Protein AF-A0A960N2L3-F1 (afdb_monomer_lite)

Structure (mmCIF, N/CA/C/O backbone):
data_AF-A0A960N2L3-F1
#
_entry.id   AF-A0A960N2L3-F1
#
loop_
_atom_site.group_PDB
_atom_site.id
_atom_site.type_symbol
_atom_site.label_atom_id
_atom_site.label_alt_id
_atom_site.label_comp_id
_atom_site.label_asym_id
_atom_site.label_entity_id
_atom_site.label_seq_id
_atom_site.pdbx_PDB_ins_code
_atom_site.Cartn_x
_atom_site.Cartn_y
_atom_site.Cartn_z
_atom_site.occupancy
_atom_site.B_iso_or_equiv
_atom_site.auth_seq_id
_atom_site.auth_comp_id
_atom_site.auth_asym_id
_atom_site.auth_atom_id
_atom_site.pdbx_PDB_model_num
ATOM 1 N N . MET A 1 1 ? -9.067 25.058 83.403 1.00 44.44 1 MET A N 1
ATOM 2 C CA . MET A 1 1 ? -8.833 24.295 82.155 1.00 44.44 1 MET A CA 1
ATOM 3 C C . MET A 1 1 ? -10.196 23.955 81.558 1.00 44.44 1 MET A C 1
ATOM 5 O O . MET A 1 1 ? -10.873 23.090 82.090 1.00 44.44 1 MET A O 1
ATOM 9 N N . ASN A 1 2 ? -10.648 24.703 80.544 1.00 45.66 2 ASN A N 1
ATOM 10 C CA . ASN A 1 2 ? -11.980 24.550 79.936 1.00 45.66 2 ASN A CA 1
ATOM 11 C C . ASN A 1 2 ? -11.912 23.602 78.730 1.00 45.66 2 ASN A C 1
ATOM 13 O O . ASN A 1 2 ? -11.418 23.988 77.672 1.00 45.66 2 ASN A O 1
ATOM 17 N N . GLY A 1 3 ? -12.428 22.381 78.875 1.00 56.81 3 GLY A N 1
ATOM 18 C CA . GLY A 1 3 ? -12.670 21.475 77.752 1.00 56.81 3 GLY A CA 1
ATOM 19 C C . GLY A 1 3 ? -14.010 21.796 77.091 1.00 56.81 3 GLY A C 1
ATOM 20 O O . GLY A 1 3 ? -15.057 21.616 77.708 1.00 56.81 3 GLY A O 1
ATOM 21 N N . LYS A 1 4 ? -13.997 22.280 75.843 1.00 57.94 4 LYS A N 1
ATOM 22 C CA . LYS A 1 4 ? -15.219 22.397 75.030 1.00 57.94 4 LYS A CA 1
ATOM 23 C C . LYS A 1 4 ? -15.670 20.994 74.592 1.00 57.94 4 LYS A C 1
ATOM 25 O O . LYS A 1 4 ? -14.846 20.264 74.039 1.00 57.94 4 LYS A O 1
ATOM 30 N N . PRO A 1 5 ? -16.945 20.610 74.766 1.00 56.00 5 PRO A N 1
ATOM 31 C CA . PRO A 1 5 ? -17.445 19.359 74.216 1.00 56.00 5 PRO A CA 1
ATOM 32 C C . PRO A 1 5 ? -17.548 19.461 72.686 1.00 56.00 5 PRO A C 1
ATOM 34 O O . PRO A 1 5 ? -18.206 20.346 72.140 1.00 56.00 5 PRO A O 1
ATOM 37 N N . SER A 1 6 ? -16.871 18.546 71.994 1.00 63.97 6 SER A N 1
ATOM 38 C CA . SER A 1 6 ? -16.976 18.351 70.546 1.00 63.97 6 SER A CA 1
ATOM 39 C C . SER A 1 6 ? -18.358 17.782 70.214 1.00 63.97 6 SER A C 1
ATOM 41 O O . SER A 1 6 ? -18.659 16.622 70.504 1.00 63.97 6 SER A O 1
ATOM 43 N N . HIS A 1 7 ? -19.223 18.615 69.632 1.00 53.91 7 HIS A N 1
ATOM 44 C CA . HIS A 1 7 ? -20.526 18.196 69.123 1.00 53.91 7 HIS A CA 1
ATOM 45 C C . HIS A 1 7 ? -20.325 17.291 67.902 1.00 53.91 7 HIS A C 1
ATOM 47 O O . HIS A 1 7 ? -20.115 17.751 66.780 1.00 53.91 7 HIS A O 1
ATOM 53 N N . ARG A 1 8 ? -20.403 15.976 68.113 1.00 61.94 8 ARG A N 1
ATOM 54 C CA . ARG A 1 8 ? -20.399 14.984 67.034 1.00 61.94 8 ARG A CA 1
ATOM 55 C C . ARG A 1 8 ? -21.771 15.010 66.349 1.00 61.94 8 ARG A C 1
ATOM 57 O O . ARG A 1 8 ? -22.706 14.345 66.790 1.00 61.94 8 ARG A O 1
ATOM 64 N N . GLN A 1 9 ? -21.912 15.826 65.305 1.00 64.12 9 GLN A N 1
ATOM 65 C CA . GLN A 1 9 ? -23.124 15.868 64.484 1.00 64.12 9 GLN A CA 1
ATOM 66 C C . GLN A 1 9 ? -23.333 14.506 63.808 1.00 64.12 9 GLN A C 1
ATOM 68 O O . GLN A 1 9 ? -22.552 14.087 62.955 1.00 64.12 9 GLN A O 1
ATOM 73 N N . ARG A 1 10 ? -24.391 13.791 64.203 1.00 62.69 10 ARG A N 1
ATOM 74 C CA . ARG A 1 10 ? -24.860 12.602 63.487 1.00 62.69 10 ARG A CA 1
ATOM 75 C C . ARG A 1 10 ? -25.597 13.077 62.235 1.00 62.69 10 ARG A C 1
ATOM 77 O O . ARG A 1 10 ? -26.632 13.727 62.358 1.00 62.69 10 ARG A O 1
ATOM 84 N N . LYS A 1 11 ? -25.066 12.777 61.044 1.00 61.62 11 LYS A N 1
ATOM 85 C CA . LYS A 1 11 ? -25.789 13.010 59.785 1.00 61.62 11 LYS A CA 1
ATOM 86 C C . LYS A 1 11 ? -27.104 12.202 59.821 1.00 61.62 11 LYS A C 1
ATOM 88 O O . LYS A 1 11 ? -27.051 11.013 60.143 1.00 61.62 11 LYS A O 1
ATOM 93 N N . PRO A 1 12 ? -28.272 12.803 59.534 1.00 67.06 12 PRO A N 1
ATOM 94 C CA . PRO A 1 12 ? -29.535 12.072 59.503 1.00 67.06 12 PRO A CA 1
ATOM 95 C C . PRO A 1 12 ? -29.504 11.023 58.381 1.00 67.06 12 PRO A C 1
ATOM 97 O O . PRO A 1 12 ? -28.991 11.290 57.298 1.00 67.06 12 PRO A O 1
ATOM 100 N N . LEU A 1 13 ? -30.067 9.836 58.626 1.00 63.72 13 LEU A N 1
ATOM 101 C CA . LEU A 1 13 ? -30.046 8.681 57.710 1.00 63.72 13 LEU A CA 1
ATOM 102 C C . LEU A 1 13 ? -30.525 9.011 56.279 1.00 63.72 13 LEU A C 1
ATOM 104 O O . LEU A 1 13 ? -29.993 8.471 55.315 1.00 63.72 13 LEU A O 1
ATOM 108 N N . GLY A 1 14 ? -31.464 9.953 56.122 1.00 66.94 14 GLY A N 1
ATOM 109 C CA . GLY A 1 14 ? -31.924 10.424 54.808 1.00 66.94 14 GLY A CA 1
ATOM 110 C C . GLY A 1 14 ? -30.865 11.189 54.000 1.00 66.94 14 GLY A C 1
ATOM 111 O O . GLY A 1 14 ? -30.868 11.135 52.774 1.00 66.94 14 GLY A O 1
ATOM 112 N N . SER A 1 15 ? -29.904 11.837 54.667 1.00 81.44 15 SER A N 1
ATOM 113 C CA . SER A 1 15 ? -28.788 12.527 54.006 1.00 81.44 15 SER A CA 1
ATOM 114 C C . SER A 1 15 ? -27.804 11.549 53.364 1.00 81.44 15 SER A C 1
ATOM 116 O O . SER A 1 15 ? -27.191 11.894 52.360 1.00 81.44 15 SER A O 1
ATOM 118 N N . ILE A 1 16 ? -27.666 10.337 53.913 1.00 86.00 16 ILE A N 1
ATOM 119 C CA . ILE A 1 16 ? -26.765 9.306 53.376 1.00 86.00 16 ILE A CA 1
ATOM 120 C C . ILE A 1 16 ? -27.294 8.786 52.034 1.00 86.00 16 ILE A C 1
ATOM 122 O O . ILE A 1 16 ? -26.525 8.614 51.096 1.00 86.00 16 ILE A O 1
ATOM 126 N N . LEU A 1 17 ? -28.609 8.596 51.903 1.00 84.81 17 LEU A N 1
ATOM 127 C CA . LEU A 1 17 ? -29.240 8.179 50.644 1.00 84.81 17 LEU A CA 1
ATOM 128 C C . LEU A 1 17 ? -29.043 9.211 49.524 1.00 84.81 17 LEU A C 1
ATOM 130 O O . LEU A 1 17 ? -28.747 8.838 48.390 1.00 84.81 17 LEU A O 1
ATOM 134 N N . ILE A 1 18 ? -29.153 10.503 49.839 1.00 89.19 18 ILE A N 1
ATOM 135 C CA . ILE A 1 18 ? -28.917 11.592 48.877 1.00 89.19 18 ILE A CA 1
ATOM 136 C C . ILE A 1 18 ? -27.430 11.663 48.485 1.00 89.19 18 ILE A C 1
ATOM 138 O O . ILE A 1 18 ? -27.089 11.828 47.314 1.00 89.19 18 ILE A O 1
ATOM 142 N N . GLU A 1 19 ? -26.525 11.476 49.446 1.00 89.38 19 GLU A N 1
ATOM 143 C CA . GLU A 1 19 ? -25.078 11.457 49.202 1.00 89.38 19 GLU A CA 1
ATOM 144 C C . GLU A 1 19 ? -24.681 10.265 48.307 1.00 89.38 19 GLU A C 1
ATOM 146 O O . GLU A 1 19 ? -23.960 10.438 47.328 1.00 89.38 19 GLU A O 1
ATOM 151 N N . VAL A 1 20 ? -25.241 9.074 48.545 1.00 92.25 20 VAL A N 1
ATOM 152 C CA . VAL A 1 20 ? -24.979 7.879 47.722 1.00 92.25 20 VAL A CA 1
ATOM 153 C C . VAL A 1 20 ? -25.598 7.991 46.326 1.00 92.25 20 VAL A C 1
ATOM 155 O O . VAL A 1 20 ? -24.950 7.638 45.344 1.00 92.25 20 VAL A O 1
ATOM 158 N N . THR A 1 21 ? -26.825 8.499 46.197 1.00 93.69 21 THR A N 1
ATOM 159 C CA . THR A 1 21 ? -27.469 8.670 44.879 1.00 93.69 21 THR A CA 1
ATOM 160 C C . THR A 1 21 ? -26.784 9.740 44.034 1.00 93.69 21 THR A C 1
ATOM 162 O O . THR A 1 21 ? -26.591 9.527 42.837 1.00 93.69 21 THR A O 1
ATOM 165 N N . SER A 1 22 ? -26.338 10.846 44.639 1.00 93.12 22 SER A N 1
ATOM 166 C CA . SER A 1 22 ? -25.535 11.851 43.931 1.00 93.12 22 SER A CA 1
ATOM 167 C C . SER A 1 22 ? -24.156 11.308 43.534 1.00 93.12 22 SER A C 1
ATOM 169 O O . SER A 1 22 ? -23.739 11.509 42.393 1.00 93.12 22 SER A O 1
ATOM 171 N N . ALA A 1 23 ? -23.494 10.529 44.399 1.00 95.31 23 ALA A N 1
ATOM 172 C CA . ALA A 1 23 ? -22.247 9.840 44.060 1.00 95.31 23 ALA A CA 1
ATOM 173 C C . ALA A 1 23 ? -22.424 8.837 42.903 1.00 95.31 23 ALA A C 1
ATOM 175 O O . ALA A 1 23 ? -21.617 8.826 41.972 1.00 95.31 23 ALA A O 1
ATOM 176 N N . LEU A 1 24 ? -23.497 8.037 42.912 1.00 95.19 24 LEU A N 1
ATOM 177 C CA . LEU A 1 24 ? -23.829 7.111 41.823 1.00 95.19 24 LEU A CA 1
ATO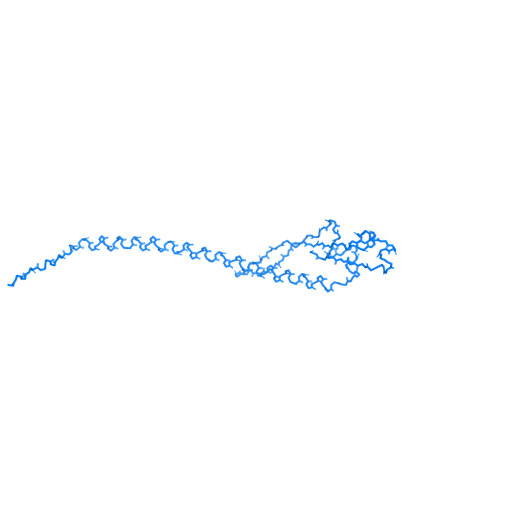M 178 C C . LEU A 1 24 ? -24.124 7.850 40.513 1.00 95.19 24 LEU A C 1
ATOM 180 O O . LEU A 1 24 ? -23.656 7.423 39.459 1.00 95.19 24 LEU A O 1
ATOM 184 N N . GLY A 1 25 ? -24.838 8.978 40.570 1.00 96.00 25 GLY A N 1
ATOM 185 C CA . GLY A 1 25 ? -25.092 9.822 39.401 1.00 96.00 25 GLY A CA 1
ATOM 186 C C . GLY A 1 25 ? -23.799 10.357 38.780 1.00 96.00 25 GLY A C 1
ATOM 187 O O . GLY A 1 25 ? -23.596 10.237 37.571 1.00 96.00 25 GLY A O 1
ATOM 188 N N . VAL A 1 26 ? -22.882 10.871 39.606 1.00 96.31 26 VAL A N 1
ATOM 189 C CA . VAL A 1 26 ? -21.565 11.345 39.147 1.00 96.31 26 VAL A CA 1
ATOM 190 C C . VAL A 1 26 ? -20.746 10.200 38.543 1.00 96.31 26 VAL A C 1
ATOM 192 O O . VAL A 1 26 ? -20.183 10.357 37.458 1.00 96.31 26 VAL A O 1
ATOM 195 N N . LEU A 1 27 ? -20.719 9.030 39.187 1.00 96.69 27 LEU A N 1
ATOM 196 C CA . LEU A 1 27 ? -20.027 7.845 38.669 1.00 96.69 27 LEU A CA 1
ATOM 197 C C . LEU A 1 27 ? -20.596 7.376 37.326 1.00 96.69 27 LEU A C 1
ATOM 199 O O . LEU A 1 27 ? -19.833 6.984 36.441 1.00 96.69 27 LEU A O 1
ATOM 203 N N . MET A 1 28 ? -21.915 7.442 37.142 1.00 96.81 28 MET A N 1
ATOM 204 C CA . MET A 1 28 ? -22.564 7.067 35.887 1.00 96.81 28 MET A CA 1
ATOM 205 C C . MET A 1 28 ? -22.154 8.008 34.750 1.00 96.81 28 MET A C 1
ATOM 207 O O . MET A 1 28 ? -21.769 7.545 33.675 1.00 96.81 28 MET A O 1
ATOM 211 N N . VAL A 1 29 ? -22.150 9.321 35.006 1.00 96.81 29 VAL A N 1
ATOM 212 C CA . VAL A 1 29 ? -21.683 10.322 34.035 1.00 96.81 29 VAL A CA 1
ATOM 213 C C . VAL A 1 29 ? -20.216 10.074 33.673 1.00 96.81 29 VAL A C 1
ATOM 215 O O . VAL A 1 29 ? -19.887 9.983 32.490 1.00 96.81 29 VAL A O 1
ATOM 218 N N . LEU A 1 30 ? -19.343 9.883 34.668 1.00 96.88 30 LEU A N 1
ATOM 219 C CA . LEU A 1 30 ? -17.924 9.579 34.442 1.00 96.88 30 LEU A CA 1
ATOM 220 C C . LEU A 1 30 ? -17.725 8.296 33.625 1.00 96.88 30 LEU A C 1
ATOM 222 O O . LEU A 1 30 ? -16.899 8.267 32.715 1.00 96.88 30 LEU A O 1
ATOM 226 N N . SER A 1 31 ? -18.516 7.258 33.893 1.00 96.38 31 SER A N 1
ATOM 227 C CA . SER A 1 31 ? -18.442 5.983 33.170 1.00 96.38 31 SER A CA 1
ATOM 228 C C . SER A 1 31 ? -18.769 6.148 31.684 1.00 96.38 31 SER A C 1
ATOM 230 O O . SER A 1 31 ? -18.060 5.614 30.830 1.00 96.38 31 SER A O 1
ATOM 232 N N . VAL A 1 32 ? -19.793 6.941 31.351 1.00 96.94 32 VAL A N 1
ATOM 233 C CA . VAL A 1 32 ? -20.143 7.240 29.951 1.00 96.94 32 VAL A CA 1
ATOM 234 C C . VAL A 1 32 ? -19.025 8.026 29.259 1.00 96.94 32 VAL A C 1
ATOM 236 O O . VAL A 1 32 ? -18.678 7.725 28.113 1.00 96.94 32 VAL A O 1
ATOM 239 N N . TYR A 1 33 ? -18.411 8.988 29.955 1.00 97.25 33 TYR A N 1
ATOM 240 C CA . TYR A 1 33 ? -17.259 9.725 29.426 1.00 97.25 33 TYR A CA 1
ATOM 241 C C . TYR A 1 33 ? -16.060 8.811 29.153 1.00 97.25 33 TYR A C 1
ATOM 243 O O . TYR A 1 33 ? -15.463 8.897 28.075 1.00 97.25 33 TYR A O 1
ATOM 251 N N . PHE A 1 34 ? -15.732 7.902 30.075 1.00 96.25 34 PHE A N 1
ATOM 252 C CA . PHE A 1 34 ? -14.656 6.935 29.862 1.00 96.25 34 PHE A CA 1
ATOM 253 C C . PHE A 1 34 ? -14.954 5.981 28.710 1.00 96.25 34 PHE A C 1
ATOM 255 O O . PHE A 1 34 ? -14.064 5.724 27.902 1.00 96.25 34 PHE A O 1
ATOM 262 N N . MET A 1 35 ? -16.197 5.520 28.566 1.00 95.50 35 MET A N 1
ATOM 263 C CA . MET A 1 35 ? -16.579 4.664 27.444 1.00 95.50 35 MET A CA 1
ATOM 264 C C . MET A 1 35 ? -16.417 5.382 26.100 1.00 95.50 35 MET A C 1
ATOM 266 O O . MET A 1 35 ? -15.817 4.833 25.176 1.00 95.50 35 MET A O 1
ATOM 270 N N . LYS A 1 36 ? -16.865 6.640 25.997 1.00 94.44 36 LYS A N 1
ATOM 271 C CA . LYS A 1 36 ? -16.669 7.452 24.786 1.00 94.44 36 LYS A CA 1
ATOM 272 C C . LYS A 1 36 ? -15.181 7.665 24.475 1.00 94.44 36 LYS A C 1
ATOM 274 O O . LYS A 1 36 ? -14.770 7.568 23.315 1.00 94.44 36 LYS A O 1
ATOM 279 N N . SER A 1 37 ? -14.375 7.928 25.503 1.00 92.56 37 SER A N 1
ATOM 280 C CA . SER A 1 37 ? -12.920 8.055 25.368 1.00 92.56 37 SER A CA 1
ATOM 281 C C . SER A 1 37 ? -12.289 6.755 24.854 1.00 92.56 37 SER A C 1
ATOM 283 O O . SER A 1 37 ? -11.578 6.768 23.850 1.00 92.56 37 SER A O 1
ATOM 285 N N . ALA A 1 38 ? -12.641 5.612 25.448 1.00 92.94 38 ALA A N 1
ATOM 286 C CA . ALA A 1 38 ? -12.149 4.299 25.038 1.00 92.94 38 ALA A CA 1
ATOM 287 C C . ALA A 1 38 ? -12.481 3.984 23.569 1.00 92.94 38 ALA A C 1
ATOM 289 O O . ALA A 1 38 ? -11.600 3.576 22.813 1.00 92.94 38 ALA A O 1
ATOM 290 N N . MET A 1 39 ? -13.714 4.257 23.125 1.00 90.31 39 MET A N 1
ATOM 291 C CA . MET A 1 39 ? -14.109 4.074 21.720 1.00 90.31 39 MET A CA 1
ATOM 292 C C . MET A 1 39 ? -13.282 4.943 20.764 1.00 90.31 39 MET A C 1
ATOM 294 O O . MET A 1 39 ? -12.926 4.503 19.668 1.00 90.31 39 MET A O 1
ATOM 298 N N . THR A 1 40 ? -12.946 6.164 21.186 1.00 89.56 40 THR A N 1
ATOM 299 C CA . THR A 1 40 ? -12.120 7.084 20.397 1.00 89.56 40 THR A CA 1
ATOM 300 C C . THR A 1 40 ? -10.699 6.538 20.249 1.00 89.56 40 THR A C 1
ATOM 302 O O . THR A 1 40 ? -10.177 6.492 19.135 1.00 89.56 40 THR A O 1
ATOM 305 N N . VAL A 1 41 ? -10.105 6.015 21.325 1.00 86.94 41 VAL A N 1
ATOM 306 C CA . VAL A 1 41 ? -8.779 5.370 21.281 1.00 86.94 41 VAL A CA 1
ATOM 307 C C . VAL A 1 41 ? -8.780 4.155 20.345 1.00 86.94 41 VAL A C 1
ATOM 309 O O . VAL A 1 41 ? -7.894 4.029 19.498 1.00 86.94 41 VAL A O 1
ATOM 312 N N . THR A 1 42 ? -9.804 3.299 20.413 1.00 84.75 42 THR A N 1
ATOM 313 C CA . THR A 1 42 ? -9.933 2.145 19.505 1.00 84.75 42 THR A CA 1
ATOM 314 C C . THR A 1 42 ? -10.062 2.565 18.038 1.00 84.75 42 THR A C 1
ATOM 316 O O . THR A 1 42 ? -9.558 1.874 17.152 1.00 84.75 42 THR A O 1
ATOM 319 N N . SER A 1 43 ? -10.706 3.700 17.747 1.00 79.62 43 SER A N 1
ATOM 320 C CA . SER A 1 43 ? -10.796 4.203 16.370 1.00 79.62 43 SER A CA 1
ATOM 321 C C . SER A 1 43 ? -9.425 4.590 15.794 1.00 79.62 43 SER A C 1
ATOM 323 O O . SER A 1 43 ? -9.155 4.281 14.633 1.00 79.62 43 SER A O 1
ATOM 325 N N . GLY A 1 44 ? -8.526 5.146 16.617 1.00 78.44 44 GLY A N 1
ATOM 326 C CA . GLY A 1 44 ? -7.149 5.454 16.216 1.00 78.44 44 GLY A CA 1
ATOM 327 C C . GLY A 1 44 ? -6.354 4.201 15.843 1.00 78.44 44 GLY A C 1
ATOM 328 O O . GLY A 1 44 ? -5.662 4.181 14.828 1.00 78.44 44 GLY A O 1
ATOM 329 N N . GLN A 1 45 ? -6.540 3.108 16.587 1.00 84.19 45 GLN A N 1
ATOM 330 C CA . GLN A 1 45 ? -5.880 1.830 16.294 1.00 84.19 45 GLN A CA 1
ATOM 331 C C . GLN A 1 45 ? -6.294 1.246 14.934 1.00 84.19 45 GLN A C 1
ATOM 333 O O . GLN A 1 45 ? -5.470 0.640 14.250 1.00 84.19 45 GLN A O 1
ATOM 338 N N . ARG A 1 46 ? -7.547 1.452 14.497 1.00 84.44 46 ARG A N 1
ATOM 339 C CA . ARG A 1 46 ? -8.011 0.984 13.175 1.00 84.44 46 ARG A CA 1
ATOM 340 C C . ARG A 1 46 ? -7.261 1.661 12.034 1.00 84.44 46 ARG A C 1
ATOM 342 O O . ARG A 1 46 ? -6.919 0.991 11.063 1.00 84.44 46 ARG A O 1
ATOM 349 N N . TRP A 1 47 ? -7.000 2.961 12.158 1.00 88.19 47 TRP A N 1
ATOM 350 C CA . TRP A 1 47 ? -6.235 3.703 11.15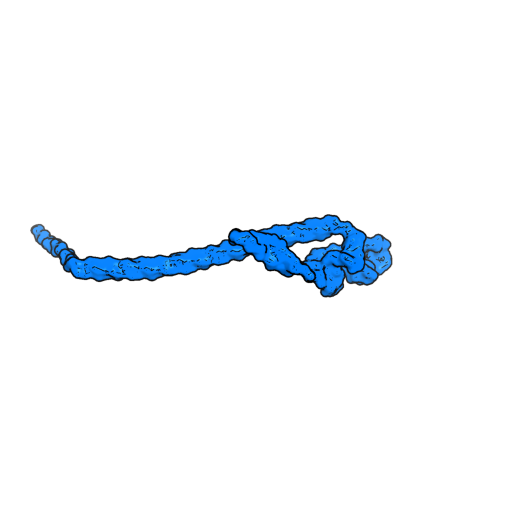8 1.00 88.19 47 TRP A CA 1
ATOM 351 C C . TRP A 1 47 ? -4.809 3.166 11.038 1.00 88.19 47 TRP A C 1
ATOM 353 O O . TRP A 1 47 ? -4.352 2.889 9.934 1.00 88.19 47 TRP A O 1
ATOM 363 N N . THR A 1 48 ? -4.144 2.916 12.167 1.00 90.88 48 THR A N 1
ATOM 364 C CA . THR A 1 48 ? -2.789 2.347 12.178 1.00 90.88 48 THR A CA 1
ATOM 365 C C . THR A 1 48 ? -2.721 0.988 11.477 1.00 90.88 48 THR A C 1
ATOM 367 O O . THR A 1 48 ? -1.767 0.729 10.748 1.00 90.88 48 THR A O 1
ATOM 370 N N . VAL A 1 49 ? -3.737 0.132 11.638 1.00 90.19 49 VAL A N 1
ATOM 371 C CA . VAL A 1 49 ? -3.801 -1.167 10.941 1.00 90.19 49 VAL A CA 1
ATOM 372 C C . VAL A 1 49 ? -3.913 -0.979 9.427 1.00 90.19 49 VAL A C 1
ATOM 374 O O . VAL A 1 49 ? -3.156 -1.592 8.679 1.00 90.19 49 VAL A O 1
ATOM 377 N N . VAL A 1 50 ? -4.822 -0.113 8.971 1.00 91.62 50 VAL A N 1
ATOM 378 C CA . VAL A 1 50 ? -4.993 0.191 7.538 1.00 91.62 50 VAL A CA 1
ATOM 379 C C . VAL A 1 50 ? -3.712 0.775 6.947 1.00 91.62 50 VAL A C 1
ATOM 381 O O . VAL A 1 50 ? -3.291 0.365 5.866 1.00 91.62 50 VAL A O 1
ATOM 384 N N . GLN A 1 51 ? -3.075 1.694 7.670 1.00 93.25 51 GLN A N 1
ATOM 385 C CA . GLN A 1 51 ? -1.824 2.310 7.255 1.00 93.25 51 GLN A CA 1
ATOM 386 C C . GLN A 1 51 ? -0.711 1.266 7.124 1.00 93.25 51 GLN A C 1
ATOM 388 O O . GLN A 1 51 ? -0.108 1.160 6.064 1.00 93.25 51 GLN A O 1
ATOM 393 N N . SER A 1 52 ? -0.506 0.423 8.140 1.00 94.00 52 SER A N 1
ATOM 394 C CA . SER A 1 52 ? 0.517 -0.628 8.096 1.00 94.00 52 SER A CA 1
ATOM 395 C C . SER A 1 52 ? 0.298 -1.623 6.949 1.00 94.00 52 SER A C 1
ATOM 397 O O . SER A 1 52 ? 1.265 -2.030 6.308 1.00 94.00 52 SER A O 1
ATOM 399 N N . MET A 1 53 ? -0.955 -1.994 6.658 1.00 94.00 53 MET A N 1
ATOM 400 C CA . MET A 1 53 ? -1.278 -2.854 5.512 1.00 94.00 53 MET A CA 1
ATOM 401 C C . MET A 1 53 ? -0.990 -2.159 4.179 1.00 94.00 53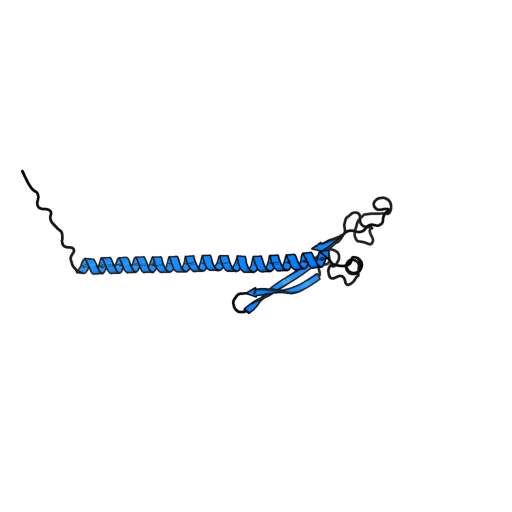 MET A C 1
ATOM 403 O O . MET A 1 53 ? -0.440 -2.775 3.270 1.00 94.00 53 MET A O 1
ATOM 407 N N . THR A 1 54 ? -1.329 -0.873 4.073 1.00 94.50 54 THR A N 1
ATOM 408 C CA . THR A 1 54 ? -1.059 -0.069 2.875 1.00 94.50 54 THR A CA 1
ATOM 409 C C . THR A 1 54 ? 0.443 0.061 2.638 1.00 94.50 54 THR A C 1
ATOM 411 O O . THR A 1 54 ? 0.900 -0.175 1.525 1.00 94.50 54 THR A O 1
ATOM 414 N N . ASP A 1 55 ? 1.226 0.345 3.677 1.00 95.06 55 ASP A N 1
ATOM 415 C CA . ASP A 1 55 ? 2.684 0.467 3.578 1.00 95.06 55 ASP A CA 1
ATOM 416 C C . ASP A 1 55 ? 3.340 -0.867 3.182 1.00 95.06 55 ASP A C 1
ATOM 418 O O . ASP A 1 55 ? 4.251 -0.904 2.347 1.00 95.06 55 ASP A O 1
ATOM 422 N N . ALA A 1 56 ? 2.846 -1.987 3.721 1.00 94.31 56 ALA A N 1
ATOM 423 C CA . ALA A 1 56 ? 3.296 -3.321 3.329 1.00 94.31 56 ALA A CA 1
ATOM 424 C C . ALA A 1 56 ? 2.987 -3.616 1.851 1.00 94.31 56 ALA A C 1
ATOM 426 O O . ALA A 1 56 ? 3.859 -4.093 1.120 1.00 94.31 56 ALA A O 1
ATOM 427 N N . PHE A 1 57 ? 1.780 -3.274 1.392 1.00 94.50 57 PHE A N 1
ATOM 428 C CA . PHE A 1 57 ? 1.389 -3.416 -0.009 1.00 94.50 57 PHE A CA 1
ATOM 429 C C . PHE A 1 57 ? 2.250 -2.539 -0.930 1.00 94.50 57 PHE A C 1
ATOM 431 O O . PHE A 1 57 ? 2.774 -3.018 -1.933 1.00 94.50 57 PHE A O 1
ATOM 438 N N . MET A 1 58 ? 2.484 -1.276 -0.564 1.00 93.44 58 MET A N 1
ATOM 439 C CA . MET A 1 58 ? 3.348 -0.374 -1.336 1.00 93.44 58 MET A CA 1
ATOM 440 C C . MET A 1 58 ? 4.798 -0.867 -1.394 1.00 93.44 58 MET A C 1
ATOM 442 O O . MET A 1 58 ? 5.465 -0.715 -2.417 1.00 93.44 58 MET A O 1
ATOM 446 N N . THR A 1 59 ? 5.284 -1.512 -0.332 1.00 94.88 59 THR A N 1
ATOM 447 C CA . THR A 1 59 ? 6.609 -2.152 -0.324 1.00 94.88 59 THR A CA 1
ATOM 448 C C . THR A 1 59 ? 6.668 -3.314 -1.318 1.00 94.88 59 THR A C 1
ATOM 450 O O . THR A 1 59 ? 7.647 -3.448 -2.056 1.00 94.88 59 THR A O 1
ATOM 453 N N . GLN A 1 60 ? 5.614 -4.132 -1.387 1.00 93.19 60 GLN A N 1
ATOM 454 C CA . GLN A 1 60 ? 5.506 -5.202 -2.378 1.00 93.19 60 GLN A CA 1
ATOM 455 C C . GLN A 1 60 ? 5.477 -4.648 -3.811 1.00 93.19 60 GLN A C 1
ATOM 457 O O . GLN A 1 60 ? 6.190 -5.161 -4.674 1.00 93.19 60 GLN A O 1
ATOM 462 N N . GLU A 1 61 ? 4.711 -3.585 -4.058 1.00 93.06 61 GLU A N 1
ATOM 463 C CA . GLU A 1 61 ? 4.654 -2.912 -5.362 1.00 93.06 61 GLU A CA 1
ATOM 464 C C . GLU A 1 61 ? 6.005 -2.308 -5.764 1.00 93.06 61 GLU A C 1
ATOM 466 O O . GLU A 1 61 ? 6.444 -2.472 -6.903 1.00 93.06 61 GLU A O 1
ATOM 471 N N . SER A 1 62 ? 6.724 -1.688 -4.824 1.00 92.50 62 SER A N 1
ATOM 472 C CA . SER A 1 62 ? 8.078 -1.182 -5.073 1.00 92.50 62 SER A CA 1
ATOM 473 C C . SER A 1 62 ? 9.052 -2.313 -5.423 1.00 92.50 62 SER A C 1
ATOM 475 O O . SER A 1 62 ? 9.836 -2.195 -6.368 1.00 92.50 62 SER A O 1
ATOM 477 N N . ALA A 1 63 ? 8.975 -3.446 -4.720 1.00 92.69 63 ALA A N 1
ATOM 478 C CA . ALA A 1 63 ? 9.791 -4.617 -5.026 1.00 92.69 63 ALA A CA 1
ATOM 479 C C . ALA A 1 63 ? 9.463 -5.218 -6.405 1.00 92.69 63 ALA A C 1
ATOM 481 O O . ALA A 1 63 ? 10.377 -5.678 -7.092 1.00 92.69 63 ALA A O 1
ATOM 482 N N . LEU A 1 64 ? 8.192 -5.196 -6.821 1.00 91.19 64 LEU A N 1
ATOM 483 C CA . LEU A 1 64 ? 7.773 -5.604 -8.164 1.00 91.19 64 LEU A CA 1
ATOM 484 C C . LEU A 1 64 ? 8.364 -4.666 -9.219 1.00 91.19 64 LEU A C 1
ATOM 486 O O . LEU A 1 64 ? 8.966 -5.146 -10.177 1.00 91.19 64 LEU A O 1
ATOM 490 N N . GLY A 1 65 ? 8.264 -3.350 -9.014 1.00 90.19 65 GLY A N 1
ATOM 491 C CA . GLY A 1 65 ? 8.846 -2.355 -9.916 1.00 90.19 65 GLY A CA 1
ATOM 492 C C . GLY A 1 65 ? 10.359 -2.523 -10.088 1.00 90.19 65 GLY A C 1
ATOM 493 O O . GLY A 1 65 ? 10.854 -2.513 -11.210 1.00 90.19 65 GLY A O 1
ATOM 494 N N . ASN A 1 66 ? 11.090 -2.774 -8.997 1.00 89.62 66 ASN A N 1
ATOM 495 C CA . ASN A 1 66 ? 12.549 -2.953 -9.027 1.00 89.62 66 ASN A CA 1
ATOM 496 C C . ASN A 1 66 ? 13.011 -4.250 -9.710 1.00 89.62 66 ASN A C 1
ATOM 498 O O . ASN A 1 66 ? 14.171 -4.357 -10.100 1.00 89.62 66 ASN A O 1
ATOM 502 N N . ARG A 1 67 ? 12.138 -5.257 -9.807 1.00 90.12 67 ARG A N 1
ATOM 503 C CA . ARG A 1 67 ? 12.439 -6.547 -10.449 1.00 90.12 67 ARG A CA 1
ATOM 504 C C . ARG A 1 67 ? 11.915 -6.636 -11.876 1.00 90.12 67 ARG A C 1
ATOM 506 O O . ARG A 1 67 ? 12.157 -7.648 -12.531 1.00 90.12 67 ARG A O 1
ATOM 513 N N . LEU A 1 68 ? 11.179 -5.628 -12.339 1.00 90.12 68 LEU A N 1
ATOM 514 C CA . LEU A 1 68 ? 10.588 -5.638 -13.665 1.00 90.12 68 LEU A CA 1
ATOM 515 C C . LEU A 1 68 ? 11.702 -5.589 -14.725 1.00 90.12 68 LEU A C 1
ATOM 517 O O . LEU A 1 68 ? 12.522 -4.666 -14.692 1.00 90.12 68 LEU A O 1
ATOM 521 N N . PRO A 1 69 ? 11.752 -6.549 -15.666 1.00 90.06 69 PRO A N 1
ATOM 522 C CA . PRO A 1 69 ? 12.692 -6.494 -16.774 1.00 90.06 69 PRO A CA 1
ATOM 523 C C . PRO A 1 69 ? 12.517 -5.211 -17.585 1.00 90.06 69 PRO A C 1
ATOM 525 O O . PRO A 1 69 ? 11.402 -4.726 -17.790 1.00 90.06 69 PRO A O 1
ATOM 528 N N . LEU A 1 70 ? 13.628 -4.672 -18.086 1.00 87.06 70 LEU A N 1
ATOM 529 C CA . LEU A 1 70 ? 13.602 -3.422 -18.840 1.00 87.06 70 LEU A CA 1
ATOM 530 C C . LEU A 1 70 ? 12.768 -3.542 -20.126 1.00 87.06 70 LEU A C 1
ATOM 532 O O . LEU A 1 70 ? 12.081 -2.594 -20.496 1.00 87.06 70 LEU A O 1
ATOM 536 N N . ASP A 1 71 ? 12.775 -4.707 -20.771 1.00 87.88 71 ASP A N 1
ATOM 537 C CA . ASP A 1 71 ? 11.998 -4.959 -21.989 1.00 87.88 71 ASP A CA 1
ATOM 538 C C . ASP A 1 71 ? 10.485 -4.922 -21.718 1.00 87.88 71 ASP A C 1
ATOM 540 O O . ASP A 1 71 ? 9.733 -4.276 -22.453 1.00 87.88 71 ASP A O 1
ATOM 544 N N . ASP A 1 72 ? 10.043 -5.507 -20.600 1.00 89.62 72 ASP A N 1
ATOM 545 C CA . ASP A 1 72 ? 8.647 -5.449 -20.151 1.00 89.62 72 ASP A CA 1
ATOM 546 C C . ASP A 1 72 ? 8.245 -4.022 -19.768 1.00 89.62 72 ASP A C 1
ATOM 548 O O . ASP A 1 72 ? 7.116 -3.585 -20.031 1.00 89.62 72 ASP A O 1
ATOM 552 N N . LEU A 1 73 ? 9.179 -3.265 -19.183 1.00 87.88 73 LEU A N 1
ATOM 553 C CA . LEU A 1 73 ? 8.972 -1.858 -18.872 1.00 87.88 73 LEU A CA 1
ATOM 554 C C . LEU A 1 73 ? 8.814 -1.018 -20.144 1.00 87.88 73 LEU A C 1
ATOM 556 O O . LEU A 1 73 ? 7.950 -0.143 -20.177 1.00 87.88 73 LEU A O 1
ATOM 560 N N . LYS A 1 74 ? 9.612 -1.262 -21.189 1.00 86.56 74 LYS A N 1
ATOM 561 C CA . LYS A 1 74 ? 9.537 -0.539 -22.473 1.00 86.56 74 LYS A CA 1
ATOM 562 C C . LYS A 1 74 ? 8.351 -0.964 -23.338 1.00 86.56 74 LYS A C 1
ATOM 564 O O . LYS A 1 74 ? 7.927 -0.184 -24.189 1.00 86.56 74 LYS A O 1
ATOM 569 N N . SER A 1 75 ? 7.810 -2.161 -23.119 1.00 86.19 75 SER A N 1
ATOM 570 C CA . SER A 1 75 ? 6.697 -2.689 -23.908 1.00 86.19 75 SER A CA 1
ATOM 571 C C . SER A 1 75 ? 5.466 -1.768 -23.893 1.00 86.19 75 SER A C 1
ATOM 573 O O . SER A 1 75 ? 5.162 -1.099 -22.902 1.00 86.19 75 SER A O 1
ATOM 575 N N . ALA A 1 76 ? 4.706 -1.766 -24.993 1.00 81.44 76 ALA A N 1
ATOM 576 C CA . ALA A 1 76 ? 3.459 -1.001 -25.096 1.00 81.44 76 ALA A CA 1
ATOM 577 C C . ALA A 1 76 ? 2.382 -1.468 -24.094 1.00 81.44 76 ALA A C 1
ATOM 579 O O . ALA A 1 76 ? 1.518 -0.685 -23.711 1.00 81.44 76 ALA A O 1
ATOM 580 N N . ASN A 1 77 ? 2.468 -2.725 -23.642 1.00 84.25 77 ASN A N 1
ATOM 581 C CA . ASN A 1 77 ? 1.559 -3.341 -22.673 1.00 84.25 77 ASN A CA 1
ATOM 582 C C . ASN A 1 77 ? 2.132 -3.342 -21.246 1.00 84.25 77 ASN A C 1
ATOM 584 O O . ASN A 1 77 ? 1.720 -4.153 -20.416 1.00 84.25 77 ASN A O 1
ATOM 588 N N . SER A 1 78 ? 3.100 -2.468 -20.958 1.00 87.19 78 SER A N 1
ATOM 589 C CA . SER A 1 78 ? 3.708 -2.401 -19.634 1.00 87.19 78 SER A CA 1
ATOM 590 C C . SER A 1 78 ? 2.665 -2.121 -18.551 1.00 87.19 78 SER A C 1
ATOM 592 O O . SER A 1 78 ? 1.764 -1.297 -18.718 1.00 87.19 78 SER A O 1
ATOM 594 N N . LEU A 1 79 ? 2.842 -2.753 -17.388 1.00 88.69 79 LEU A N 1
ATOM 595 C CA . LEU A 1 79 ? 2.050 -2.468 -16.186 1.00 88.69 79 LEU A CA 1
ATOM 596 C C . LEU A 1 79 ? 2.179 -1.003 -15.735 1.00 88.69 79 LEU A C 1
ATOM 598 O O . LEU A 1 79 ? 1.294 -0.499 -15.039 1.00 88.69 79 LEU A O 1
ATOM 602 N N . PHE A 1 80 ? 3.269 -0.339 -16.136 1.00 91.81 80 PHE A N 1
ATOM 603 C CA . PHE A 1 80 ? 3.563 1.062 -15.862 1.00 91.81 80 PHE A CA 1
ATOM 604 C C . PHE A 1 80 ? 3.484 1.875 -17.165 1.00 91.81 80 PHE A C 1
ATOM 606 O O . PHE A 1 80 ? 4.461 1.942 -17.918 1.00 91.81 80 PHE A O 1
ATOM 613 N N . PRO A 1 81 ? 2.337 2.505 -17.467 1.00 90.44 81 PRO A N 1
ATOM 614 C CA . PRO A 1 81 ? 2.216 3.366 -18.638 1.00 90.44 81 PRO A CA 1
ATOM 615 C C . PRO A 1 81 ? 3.043 4.645 -18.477 1.00 90.44 81 PRO A C 1
ATOM 617 O O . PRO A 1 81 ? 3.217 5.145 -17.367 1.00 90.44 81 PRO A O 1
ATOM 620 N N . THR A 1 82 ? 3.547 5.188 -19.589 1.00 89.12 82 THR A N 1
ATOM 621 C CA . THR A 1 82 ? 4.300 6.452 -19.589 1.00 89.12 82 THR A CA 1
ATOM 622 C C . THR A 1 82 ? 3.384 7.624 -19.238 1.00 89.12 82 THR A C 1
ATOM 624 O O . THR A 1 82 ? 2.332 7.792 -19.859 1.00 89.12 82 THR A O 1
ATOM 627 N N . TYR A 1 83 ? 3.795 8.452 -18.277 1.00 88.00 83 TYR A N 1
ATOM 628 C CA . TYR A 1 83 ? 3.109 9.695 -17.921 1.00 88.00 83 TYR A CA 1
ATOM 629 C C . TYR A 1 83 ? 2.853 10.561 -19.175 1.00 88.00 83 TYR A C 1
ATOM 631 O O . TYR A 1 83 ? 3.744 10.665 -20.020 1.00 88.00 83 TYR A O 1
ATOM 639 N N . PRO A 1 84 ? 1.668 11.188 -19.332 1.00 88.75 84 PRO A N 1
ATOM 640 C CA . PRO A 1 84 ? 0.600 11.385 -18.342 1.00 88.75 84 PRO A CA 1
ATOM 641 C C . PRO A 1 84 ? -0.376 10.215 -18.163 1.00 88.75 84 PRO A C 1
ATOM 643 O O . PRO A 1 84 ? -1.310 10.325 -17.368 1.00 88.75 84 PRO A O 1
ATOM 646 N N . ASN A 1 85 ? -0.189 9.097 -18.867 1.00 90.00 85 ASN A N 1
ATOM 647 C CA . ASN A 1 85 ? -1.087 7.956 -18.733 1.00 90.00 85 ASN A CA 1
ATOM 648 C C . ASN A 1 85 ? -0.869 7.228 -17.398 1.00 90.00 85 ASN A C 1
ATOM 650 O O . ASN A 1 85 ? 0.255 7.090 -16.907 1.00 90.00 85 ASN A O 1
ATOM 654 N N . VAL A 1 86 ? -1.970 6.736 -16.824 1.00 92.38 86 VAL A N 1
ATOM 655 C CA . VAL A 1 86 ? -1.996 6.038 -15.534 1.00 92.38 86 VAL A CA 1
ATOM 656 C C . VAL A 1 86 ? -2.837 4.775 -15.661 1.00 92.38 86 VAL A C 1
ATOM 658 O O . VAL A 1 86 ? -3.976 4.820 -16.125 1.00 92.38 86 VAL A O 1
ATOM 661 N N . SER A 1 87 ? -2.287 3.651 -15.210 1.00 93.38 87 SER A N 1
ATOM 662 C CA . SER A 1 87 ? -3.012 2.385 -15.084 1.00 93.38 87 SER A CA 1
ATOM 663 C C . SER A 1 87 ? -3.715 2.362 -13.732 1.00 93.38 87 SER A C 1
ATOM 665 O O . SER A 1 87 ? -3.102 2.734 -12.733 1.00 93.38 87 SER A O 1
ATOM 667 N N . SER A 1 88 ? -4.992 1.975 -13.687 1.00 94.38 88 SER A N 1
ATOM 668 C CA . SER A 1 88 ? -5.775 1.888 -12.447 1.00 94.38 88 SER A CA 1
ATOM 669 C C . SER A 1 88 ? -6.381 0.498 -12.288 1.00 94.38 88 SER A C 1
ATOM 671 O O . SER A 1 88 ? -7.062 0.019 -13.192 1.00 94.38 88 SER A O 1
ATOM 673 N N . ALA A 1 89 ? -6.169 -0.127 -11.131 1.00 93.62 89 ALA A N 1
ATOM 674 C CA . ALA A 1 89 ? -6.711 -1.445 -10.811 1.00 93.62 89 ALA A CA 1
ATOM 675 C C . ALA A 1 89 ? -7.250 -1.489 -9.376 1.00 93.62 89 ALA A C 1
ATOM 677 O O . ALA A 1 89 ? -6.643 -0.941 -8.456 1.00 93.62 89 ALA A O 1
ATOM 678 N N . ALA A 1 90 ? -8.385 -2.158 -9.174 1.00 95.00 90 ALA A N 1
ATOM 679 C CA . ALA A 1 90 ? -8.881 -2.463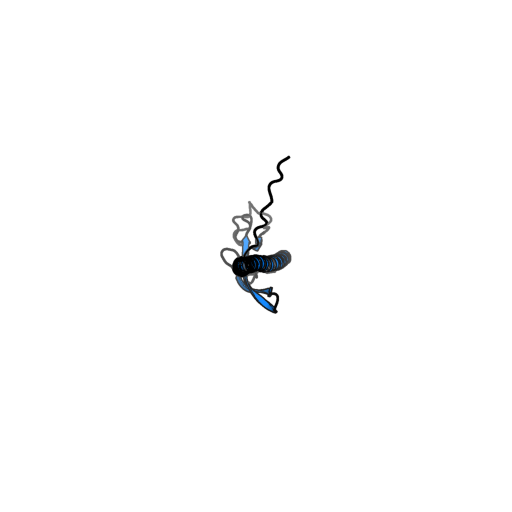 -7.837 1.00 95.00 90 ALA A CA 1
ATOM 680 C C . ALA A 1 90 ? -8.099 -3.654 -7.269 1.00 95.00 90 ALA A C 1
ATOM 682 O O . ALA A 1 90 ? -8.025 -4.703 -7.909 1.00 95.00 90 ALA A O 1
ATOM 683 N N . VAL A 1 91 ? -7.518 -3.491 -6.082 1.00 94.06 91 VAL A N 1
ATOM 684 C CA . VAL A 1 91 ? -6.654 -4.495 -5.446 1.00 94.06 91 VAL A CA 1
ATOM 685 C C . VAL A 1 91 ? -7.068 -4.737 -4.001 1.00 94.06 91 VAL A C 1
ATOM 687 O O . VAL A 1 91 ? -7.566 -3.838 -3.323 1.00 94.06 91 VAL A O 1
ATOM 690 N N . GLU A 1 92 ? -6.858 -5.958 -3.522 1.00 95.00 92 GLU A N 1
ATOM 691 C CA . GLU A 1 92 ? -6.978 -6.280 -2.103 1.00 95.00 92 GLU A CA 1
ATOM 692 C C . GLU A 1 92 ? -5.654 -5.936 -1.408 1.00 95.00 92 GLU A C 1
ATOM 694 O O . GLU A 1 92 ? -4.626 -6.547 -1.688 1.00 95.00 92 GLU A O 1
ATOM 699 N N . ILE A 1 93 ? -5.679 -4.943 -0.515 1.00 93.88 93 ILE A N 1
ATOM 700 C CA . ILE A 1 93 ? -4.505 -4.506 0.260 1.00 93.88 93 ILE A CA 1
ATOM 701 C C . ILE A 1 93 ? -4.237 -5.496 1.402 1.00 93.88 93 ILE A C 1
ATOM 703 O O . ILE A 1 93 ? -3.094 -5.772 1.758 1.00 93.88 93 ILE A O 1
ATOM 707 N N . GLY A 1 94 ? -5.302 -6.031 2.000 1.00 90.50 94 GLY A N 1
ATOM 708 C CA . GLY A 1 94 ? -5.211 -6.959 3.120 1.00 90.50 94 GLY A CA 1
ATOM 709 C C . GLY A 1 94 ? -6.576 -7.314 3.694 1.00 90.50 94 GLY A C 1
ATOM 710 O O . GLY A 1 94 ? -7.610 -7.011 3.104 1.00 90.50 94 GLY A O 1
ATOM 711 N N . LYS A 1 95 ? -6.591 -7.941 4.873 1.00 91.50 95 LYS A N 1
ATOM 712 C CA . LYS A 1 95 ? -7.823 -8.325 5.579 1.00 91.50 95 LYS A CA 1
ATOM 713 C C . LYS A 1 95 ? -7.833 -7.750 6.985 1.00 91.50 95 LYS A C 1
ATOM 715 O O . LYS A 1 95 ? -6.890 -7.941 7.748 1.00 91.50 95 LYS A O 1
ATOM 720 N N . LEU A 1 96 ? -8.920 -7.073 7.338 1.00 87.50 96 LEU A N 1
ATOM 721 C CA . LEU A 1 96 ? -9.144 -6.572 8.689 1.00 87.50 96 LEU A CA 1
ATOM 722 C C . LEU A 1 96 ? -9.420 -7.733 9.662 1.00 87.50 96 LEU A C 1
ATOM 724 O O . LEU A 1 96 ? -9.910 -8.790 9.243 1.00 87.50 96 LEU A O 1
ATOM 728 N N . PRO A 1 97 ? -9.192 -7.535 10.975 1.00 80.94 97 PRO A N 1
ATOM 729 C CA . PRO A 1 97 ? -9.669 -8.464 11.996 1.00 80.94 97 PRO A CA 1
ATOM 730 C C . PRO A 1 97 ? -11.171 -8.739 11.812 1.00 80.94 97 PRO A C 1
ATOM 732 O O . PRO A 1 97 ? -11.968 -7.807 11.704 1.00 80.94 97 PRO A O 1
ATOM 735 N N . GLY A 1 98 ? -11.550 -10.016 11.721 1.00 85.00 98 GLY A N 1
ATOM 736 C CA . GLY A 1 98 ? -12.901 -10.440 11.322 1.00 85.00 98 GLY A CA 1
ATOM 737 C C . GLY A 1 98 ? -13.046 -10.827 9.843 1.00 85.00 98 GLY A C 1
ATOM 738 O O . GLY A 1 98 ? -14.157 -11.088 9.393 1.00 85.00 98 GLY A O 1
ATOM 739 N N . GLY A 1 99 ? -11.945 -10.876 9.082 1.00 86.06 99 GLY A N 1
ATOM 740 C CA . GLY A 1 99 ? -11.887 -11.488 7.748 1.00 86.06 99 GLY A CA 1
ATOM 741 C C . GLY A 1 99 ? -12.398 -10.617 6.600 1.00 86.06 99 GLY A C 1
ATOM 742 O O . GLY A 1 99 ? -12.459 -11.085 5.466 1.00 86.06 99 GLY A O 1
ATOM 743 N N . ARG A 1 100 ? -12.752 -9.354 6.863 1.00 88.69 100 ARG A N 1
ATOM 744 C CA . ARG A 1 100 ? -13.215 -8.426 5.822 1.00 88.69 100 ARG A CA 1
ATOM 745 C C . ARG A 1 100 ? -12.033 -7.938 4.988 1.00 88.69 100 ARG A C 1
ATOM 747 O O . ARG A 1 100 ? -11.109 -7.343 5.542 1.00 88.69 100 ARG A O 1
ATOM 754 N N . SER A 1 101 ? -12.091 -8.149 3.676 1.00 92.31 101 SER A N 1
ATOM 755 C CA . SER A 1 101 ? -11.092 -7.637 2.736 1.00 92.31 101 SER A CA 1
ATOM 756 C C . SER A 1 101 ? -11.107 -6.110 2.687 1.00 92.31 101 SER A C 1
ATOM 758 O O . SER A 1 101 ? -12.160 -5.475 2.590 1.00 92.31 101 SER A O 1
ATOM 760 N N . LEU A 1 102 ? -9.916 -5.530 2.773 1.00 92.19 102 LEU A N 1
ATOM 761 C CA . LEU A 1 102 ? -9.639 -4.117 2.593 1.00 92.19 102 LEU A CA 1
ATOM 762 C C . LEU A 1 102 ? -9.266 -3.899 1.127 1.00 92.19 102 LEU A C 1
ATOM 764 O O . LEU A 1 102 ? -8.188 -4.294 0.683 1.00 92.19 102 LEU A O 1
ATOM 768 N N . MET A 1 103 ? -10.174 -3.276 0.384 1.00 95.19 103 MET A N 1
ATOM 769 C CA . MET A 1 103 ? -9.971 -2.956 -1.025 1.00 95.19 103 MET A CA 1
ATOM 770 C C . MET A 1 103 ? -9.336 -1.574 -1.178 1.00 95.19 103 MET A C 1
ATOM 772 O O . MET A 1 103 ? -9.670 -0.644 -0.443 1.00 95.19 103 MET A O 1
ATOM 776 N N . GLY A 1 104 ? -8.460 -1.437 -2.167 1.00 92.69 104 GLY A N 1
ATOM 777 C CA . GLY A 1 104 ? -7.834 -0.186 -2.575 1.00 92.69 104 GLY A CA 1
ATOM 778 C C . GLY A 1 104 ? -7.830 -0.020 -4.089 1.00 92.69 104 GLY A C 1
ATOM 779 O O . GLY A 1 104 ? -8.146 -0.942 -4.838 1.00 92.69 104 GLY A O 1
ATOM 780 N N . THR A 1 105 ? -7.469 1.178 -4.544 1.00 95.56 105 THR A N 1
ATOM 781 C CA . THR A 1 105 ? -7.208 1.446 -5.963 1.00 95.56 105 THR A CA 1
ATOM 782 C C . THR A 1 105 ? -5.719 1.672 -6.145 1.00 95.56 105 THR A C 1
ATOM 784 O O . THR A 1 105 ? -5.178 2.657 -5.648 1.00 95.56 105 THR A O 1
ATOM 787 N N . LEU A 1 106 ? -5.073 0.766 -6.866 1.00 94.19 106 LEU A N 1
ATOM 788 C CA . LEU A 1 106 ? -3.684 0.894 -7.263 1.00 94.19 106 LEU A CA 1
ATOM 789 C C . LEU A 1 106 ? -3.600 1.735 -8.529 1.00 94.19 106 LEU A C 1
ATOM 791 O O . LEU A 1 106 ? -4.300 1.459 -9.505 1.00 94.19 106 LEU A O 1
ATOM 795 N N . LYS A 1 107 ? -2.733 2.745 -8.508 1.00 94.12 107 LYS A N 1
ATOM 796 C CA . LYS A 1 107 ? -2.403 3.562 -9.669 1.00 94.12 107 LYS A CA 1
ATOM 797 C C . LYS A 1 107 ? -0.927 3.400 -9.978 1.00 94.12 107 LYS A C 1
ATOM 799 O O . LYS A 1 107 ? -0.125 3.551 -9.068 1.00 94.12 107 LYS A O 1
ATOM 804 N N . ARG A 1 108 ? -0.601 3.093 -11.233 1.00 94.12 108 ARG A N 1
ATOM 805 C CA . ARG A 1 108 ? 0.779 2.919 -11.701 1.00 94.12 108 ARG A CA 1
ATOM 806 C C . ARG A 1 108 ? 1.085 3.857 -12.857 1.00 94.12 108 ARG A C 1
ATOM 808 O O . ARG A 1 108 ? 0.250 4.029 -13.753 1.00 94.12 108 ARG A O 1
ATOM 815 N N . THR A 1 109 ? 2.286 4.417 -12.867 1.00 92.94 109 THR A N 1
ATOM 816 C CA . THR A 1 109 ? 2.823 5.195 -13.990 1.00 92.94 109 THR A CA 1
ATOM 817 C C . THR A 1 109 ? 4.352 5.154 -13.994 1.00 92.94 109 THR A C 1
ATOM 819 O O . THR A 1 109 ? 4.987 4.858 -12.982 1.00 92.94 109 THR A O 1
ATOM 822 N N . LYS A 1 110 ? 4.963 5.442 -15.142 1.00 92.31 110 LYS A N 1
ATOM 823 C CA . LYS A 1 110 ? 6.406 5.670 -15.255 1.00 92.31 110 LYS A CA 1
ATOM 824 C C . LYS A 1 110 ? 6.681 7.055 -15.819 1.00 92.31 110 LYS A C 1
ATOM 826 O O . LYS A 1 110 ? 6.033 7.499 -16.767 1.00 92.31 110 LYS A O 1
ATOM 831 N N . ILE A 1 111 ? 7.686 7.713 -15.267 1.00 91.88 111 ILE A N 1
ATOM 832 C CA . ILE A 1 111 ? 8.161 9.021 -15.710 1.00 91.88 111 ILE A CA 1
ATOM 833 C C . ILE A 1 111 ? 9.533 8.816 -16.344 1.00 91.88 111 ILE A C 1
ATOM 835 O O . ILE A 1 111 ? 10.418 8.240 -15.716 1.00 91.88 111 ILE A O 1
ATOM 839 N N . ALA A 1 112 ? 9.691 9.242 -17.595 1.00 91.12 112 ALA A N 1
ATOM 840 C CA . ALA A 1 112 ? 10.969 9.181 -18.294 1.00 91.12 112 ALA A CA 1
ATOM 841 C C . ALA A 1 112 ? 11.971 10.173 -17.691 1.00 91.12 112 ALA A C 1
ATOM 843 O O . ALA A 1 112 ? 11.590 11.274 -17.286 1.00 91.12 112 ALA A O 1
ATOM 844 N N . ASP A 1 113 ? 13.245 9.787 -17.643 1.00 90.50 113 ASP A N 1
ATOM 845 C CA . ASP A 1 113 ? 14.316 10.733 -17.346 1.00 90.50 113 ASP A CA 1
ATOM 846 C C . ASP A 1 113 ? 14.425 11.767 -18.476 1.00 90.50 113 ASP A C 1
ATOM 848 O O . ASP A 1 113 ? 14.266 11.448 -19.657 1.00 90.50 113 ASP A O 1
ATOM 852 N N . SER A 1 114 ? 14.718 13.017 -18.122 1.00 90.06 114 SER A N 1
ATOM 853 C CA . SER A 1 114 ? 14.927 14.091 -19.095 1.00 90.06 114 SER A CA 1
ATOM 854 C C . SER A 1 114 ? 16.040 13.794 -20.105 1.00 90.06 114 SER A C 1
ATOM 856 O O . SER A 1 114 ? 15.955 14.268 -21.235 1.00 90.06 114 SER A O 1
ATOM 858 N N . ASN A 1 115 ? 17.049 13.001 -19.728 1.00 90.00 115 ASN A N 1
ATOM 859 C CA . ASN A 1 115 ? 18.166 12.627 -20.592 1.00 90.00 115 ASN A CA 1
ATOM 860 C C . ASN A 1 115 ? 17.824 11.481 -21.561 1.00 90.00 115 ASN A C 1
ATOM 862 O O . ASN A 1 115 ? 18.622 11.149 -22.439 1.00 90.00 115 ASN A O 1
ATOM 866 N N . ASN A 1 116 ? 16.651 10.857 -21.426 1.00 90.50 116 ASN A N 1
ATOM 867 C CA . ASN A 1 116 ? 16.197 9.874 -22.402 1.00 90.50 116 ASN A CA 1
ATOM 868 C C . ASN A 1 116 ? 16.019 10.532 -23.770 1.00 90.50 116 ASN A C 1
ATOM 870 O O . ASN A 1 116 ? 15.670 11.709 -23.869 1.00 90.50 116 ASN A O 1
ATOM 874 N N . LEU A 1 117 ? 16.181 9.742 -24.827 1.00 89.62 117 LEU A N 1
ATOM 875 C CA . LEU A 1 117 ? 15.861 10.185 -26.178 1.00 89.62 117 LEU A CA 1
ATOM 876 C C . LEU A 1 117 ? 14.376 10.567 -26.291 1.00 89.62 117 LEU A C 1
ATOM 878 O O . LEU A 1 117 ? 13.521 10.042 -25.569 1.00 89.62 117 LEU A O 1
ATOM 882 N N . SER A 1 118 ? 14.056 11.440 -27.246 1.00 85.25 118 SER A N 1
ATOM 883 C CA . SER A 1 118 ? 12.682 11.909 -27.485 1.00 85.25 118 SER A CA 1
ATOM 884 C C . SER A 1 118 ? 11.673 10.773 -27.710 1.00 85.25 118 SER A C 1
ATOM 886 O O . SER A 1 118 ? 10.549 10.837 -27.213 1.00 85.25 118 SER A O 1
ATOM 888 N N . GLY A 1 119 ? 12.085 9.684 -28.369 1.00 82.38 119 GLY A N 1
ATOM 889 C CA . GLY A 1 119 ? 11.257 8.485 -28.565 1.00 82.38 119 GLY A CA 1
ATOM 890 C C . GLY A 1 119 ? 10.898 7.735 -27.273 1.00 82.38 119 GLY A C 1
ATOM 891 O O . GLY A 1 119 ? 9.893 7.030 -27.234 1.00 82.38 119 GLY A O 1
ATOM 892 N N . ALA A 1 120 ? 11.674 7.921 -26.205 1.00 82.31 120 ALA A N 1
ATOM 893 C CA . ALA A 1 120 ? 11.459 7.328 -24.885 1.00 82.31 120 ALA A CA 1
ATOM 894 C C . ALA A 1 120 ? 10.823 8.305 -23.874 1.00 82.31 120 ALA A C 1
ATOM 896 O O . ALA A 1 120 ? 10.705 7.976 -22.688 1.00 82.31 120 ALA A O 1
ATOM 897 N N . GLY A 1 121 ? 10.387 9.483 -24.338 1.00 81.56 121 GLY A N 1
ATOM 898 C CA . GLY A 1 121 ? 9.682 10.493 -23.543 1.00 81.56 121 GLY A CA 1
ATOM 899 C C . GLY A 1 121 ? 10.576 11.521 -22.845 1.00 81.56 121 GLY A C 1
ATOM 900 O O . GLY A 1 121 ? 10.063 12.289 -22.034 1.00 81.56 121 GLY A O 1
ATOM 901 N N . GLY A 1 122 ? 11.883 11.534 -23.131 1.00 86.31 122 GLY A N 1
ATOM 902 C CA . GLY A 1 122 ? 12.811 12.553 -22.633 1.00 86.31 122 GLY A CA 1
ATOM 903 C C . GLY A 1 122 ? 13.044 13.696 -23.625 1.00 86.31 122 GLY A C 1
ATOM 904 O O . GLY A 1 122 ? 12.343 13.834 -24.628 1.00 86.31 122 GLY A O 1
ATOM 905 N N . LEU A 1 123 ? 14.037 14.531 -23.328 1.00 88.62 123 LEU A N 1
ATOM 906 C CA . LEU A 1 123 ? 14.466 15.673 -24.146 1.00 88.62 123 LEU A CA 1
ATOM 907 C C . LEU A 1 123 ? 15.883 15.487 -24.715 1.00 88.62 123 LEU A C 1
ATOM 909 O O . LEU A 1 123 ? 16.391 16.385 -25.383 1.00 88.62 123 LEU A O 1
ATOM 913 N N . GLY A 1 124 ? 16.518 14.349 -24.432 1.00 87.06 124 GLY A N 1
ATOM 914 C CA . GLY A 1 124 ? 17.861 14.019 -24.881 1.00 87.06 124 GLY A CA 1
ATOM 915 C C . GLY A 1 124 ? 17.942 13.749 -26.383 1.00 87.06 124 GLY A C 1
ATOM 916 O O . GLY A 1 124 ? 16.971 13.380 -27.052 1.00 87.06 124 GLY A O 1
ATOM 917 N N . ASP A 1 125 ? 19.150 13.908 -26.901 1.00 88.62 125 ASP A N 1
ATOM 918 C CA . ASP A 1 125 ? 19.542 13.704 -28.291 1.00 88.62 125 ASP A CA 1
ATOM 919 C C . ASP A 1 125 ? 20.893 12.970 -28.366 1.00 88.62 125 ASP A C 1
ATOM 921 O O . ASP A 1 125 ? 21.495 12.622 -27.349 1.00 88.62 125 ASP A O 1
ATOM 925 N N . ALA A 1 126 ? 21.401 12.747 -29.579 1.00 87.38 126 ALA A N 1
ATOM 926 C CA . ALA A 1 126 ? 22.672 12.053 -29.789 1.00 87.38 126 ALA A CA 1
ATOM 927 C C . ALA A 1 126 ? 23.895 12.786 -29.195 1.00 87.38 126 ALA A C 1
ATOM 929 O O . ALA A 1 126 ? 24.949 12.172 -29.046 1.00 87.38 126 ALA A O 1
ATOM 930 N N . ASN A 1 127 ? 23.774 14.075 -28.853 1.00 87.88 127 ASN A N 1
ATOM 931 C CA . ASN A 1 127 ? 24.861 14.866 -28.271 1.00 87.88 127 ASN A CA 1
ATOM 932 C C . ASN A 1 127 ? 24.848 14.813 -26.738 1.00 87.88 127 ASN A C 1
ATOM 934 O O . ASN A 1 127 ? 25.897 14.713 -26.108 1.00 87.88 127 ASN A O 1
ATOM 938 N N . SER A 1 128 ? 23.660 14.885 -26.140 1.00 86.81 128 SER A N 1
ATOM 939 C CA . SER A 1 128 ? 23.444 14.853 -24.687 1.00 86.81 128 SER A CA 1
ATOM 940 C C . SER A 1 128 ? 23.426 13.429 -24.120 1.00 86.81 128 SER A C 1
ATOM 942 O O . SER A 1 128 ? 23.887 13.206 -23.000 1.00 86.81 128 SER A O 1
ATOM 944 N N . ASN A 1 129 ? 22.982 12.451 -24.914 1.00 87.31 129 ASN A N 1
ATOM 945 C CA . ASN A 1 129 ? 22.962 11.035 -24.561 1.00 87.31 129 ASN A CA 1
ATOM 946 C C . ASN A 1 129 ? 23.485 10.155 -25.716 1.00 87.31 129 ASN A C 1
ATOM 948 O O . ASN A 1 129 ? 22.732 9.385 -26.320 1.00 87.31 129 ASN A O 1
ATOM 952 N N . PRO A 1 130 ? 24.795 10.217 -26.019 1.00 86.06 130 PRO A N 1
ATOM 953 C CA . PRO A 1 130 ? 25.394 9.426 -27.097 1.00 86.06 130 PRO A CA 1
ATOM 954 C C . PRO A 1 130 ? 25.326 7.915 -26.832 1.00 86.06 130 PRO A C 1
ATOM 956 O O . PRO A 1 130 ? 25.321 7.115 -27.764 1.00 86.06 130 PRO A O 1
ATOM 959 N N . ALA A 1 131 ? 25.244 7.512 -25.561 1.00 86.69 131 ALA A N 1
ATOM 960 C CA . ALA A 1 131 ? 25.136 6.116 -25.151 1.00 86.69 131 ALA A CA 1
ATOM 961 C C . ALA A 1 131 ? 23.721 5.533 -25.332 1.00 86.69 131 ALA A C 1
ATOM 963 O O . ALA A 1 131 ? 23.545 4.330 -25.152 1.00 86.69 131 ALA A O 1
ATOM 964 N N . SER A 1 132 ? 22.720 6.359 -25.673 1.00 84.62 132 SER A N 1
ATOM 965 C CA . SER A 1 132 ? 21.307 5.957 -25.787 1.00 84.62 132 SER A CA 1
ATOM 966 C C . SER A 1 132 ? 20.785 5.227 -24.541 1.00 84.62 132 SER A C 1
ATOM 968 O O . SER A 1 132 ? 19.978 4.301 -24.629 1.00 84.62 132 SER A O 1
ATOM 970 N N . MET A 1 133 ? 21.275 5.619 -23.363 1.00 86.25 133 MET A N 1
ATOM 971 C CA . MET A 1 133 ? 20.881 5.006 -22.098 1.00 86.25 133 MET A CA 1
ATOM 972 C C . MET A 1 133 ? 19.541 5.585 -21.648 1.00 86.25 133 MET A C 1
ATOM 974 O O . MET A 1 133 ? 19.377 6.800 -21.612 1.00 86.25 133 MET A O 1
ATOM 978 N N . GLU A 1 134 ? 18.586 4.728 -21.295 1.00 87.25 134 GLU A N 1
ATOM 979 C CA . GLU A 1 134 ? 17.236 5.155 -20.926 1.00 87.25 134 GLU A CA 1
ATOM 980 C C . GLU A 1 134 ? 16.933 4.796 -19.469 1.00 87.25 134 GLU A C 1
ATOM 982 O O . GLU A 1 134 ? 17.171 3.668 -19.031 1.00 87.25 134 GLU A O 1
ATOM 987 N N . GLY A 1 135 ? 16.400 5.761 -18.722 1.00 88.94 135 GLY A N 1
ATOM 988 C CA . GLY A 1 135 ? 15.989 5.620 -17.330 1.00 88.94 135 GLY A CA 1
ATOM 989 C C . GLY A 1 135 ? 14.532 6.023 -17.119 1.00 88.94 135 GLY A C 1
ATOM 990 O O . GLY A 1 135 ? 14.017 6.932 -17.770 1.00 88.94 135 GLY A O 1
ATOM 991 N N . TRP A 1 136 ? 13.853 5.357 -16.188 1.00 90.38 136 TRP A N 1
ATOM 992 C CA . TRP A 1 136 ? 12.492 5.708 -15.789 1.00 90.38 136 TRP A CA 1
ATOM 993 C C . TRP A 1 136 ? 12.331 5.645 -14.279 1.00 90.38 136 TRP A C 1
ATOM 995 O 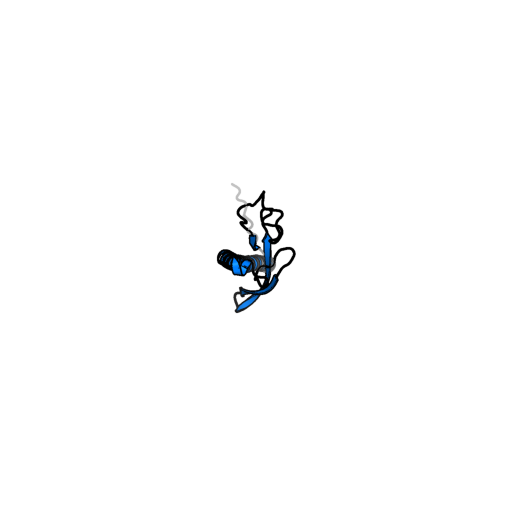O . TRP A 1 136 ? 12.866 4.758 -13.614 1.00 90.38 136 TRP A O 1
ATOM 1005 N N . LYS A 1 137 ? 11.522 6.558 -13.752 1.00 90.75 137 LYS A N 1
ATOM 1006 C CA . LYS A 1 137 ? 11.036 6.534 -12.377 1.00 90.75 137 LYS A CA 1
ATOM 1007 C C . LYS A 1 137 ? 9.647 5.906 -12.347 1.00 90.75 137 LYS A C 1
ATOM 1009 O O . LYS A 1 137 ? 8.723 6.440 -12.955 1.00 90.75 137 LYS A O 1
ATOM 1014 N N . LEU A 1 138 ? 9.505 4.798 -11.628 1.00 91.94 138 LEU A N 1
ATOM 1015 C CA . LEU A 1 138 ? 8.223 4.119 -11.427 1.00 91.94 138 LEU A CA 1
ATOM 1016 C C . LEU A 1 138 ? 7.490 4.714 -10.219 1.00 91.94 138 LEU A C 1
ATOM 1018 O O . LEU A 1 138 ? 8.131 5.052 -9.218 1.00 91.94 138 LEU A O 1
ATOM 1022 N N . GLN A 1 139 ? 6.169 4.856 -10.327 1.00 85.00 139 GLN A N 1
ATOM 1023 C CA . GLN A 1 139 ? 5.277 5.365 -9.281 1.00 85.00 139 GLN A CA 1
ATOM 1024 C C . GLN A 1 139 ? 3.976 4.575 -9.226 1.00 85.00 139 GLN A C 1
ATOM 1026 O O . GLN A 1 139 ? 3.496 4.147 -10.304 1.00 85.00 139 GLN A O 1
#

pLDDT: mean 87.15, std 10.44, range [44.44, 97.25]

Foldseek 3Di:
DDDDDDPPDDDPPVVVVV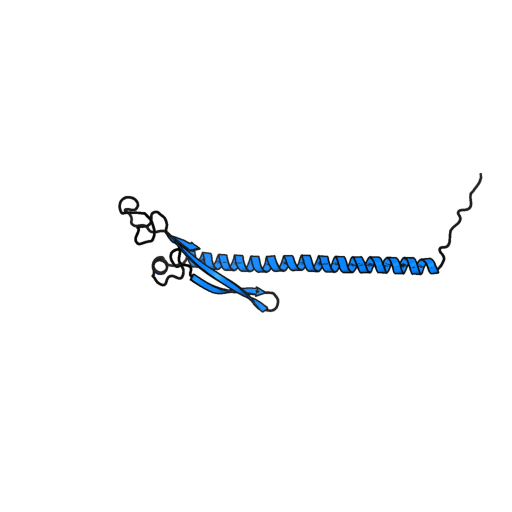VVVVVVVVVVVVVVVVVVVVVVVVVVVVVVVVVVLQVVQVVVVVVCVVPDDVVLVQDPPRPAAEPPDKDKDWDFSDADVVGHTDIDIDIKHKYWDQCADVVLPHVHDCVSCVVNDTDIDID

Radius of gyration: 34.19 Å; chains: 1; bounding box: 57×36×112 Å

Sequence (139 aa):
MNGKPSHRQRKPLGSILIEVTSALGVLMVLSVYFMKSAMTVTSGQRWTVVQSMTDAFMTQESALGNRLPLDDLKSANSLFPTYPNVSSAAVEIGKLPGGRSLMGTLKRTKIADSNNLSGAGGLGDANSNPASMEGWKLQ

Secondary structure (DSSP, 8-state):
------------HHHHHHHHHHHHHHHHHHHHHHHHHHHHHHHHHHHHHHHHHHHHHHHHHHHHHHHS-HHHHHSTT-SSPBTT--EEEEEEEEE-TTS-EEEEEEEE-EEE-TTSBGGGTS-B-TTT-TT----EEE-